Protein AF-0000000071189426 (afdb_homodimer)

Structure (mmCIF, N/CA/C/O backbone):
data_AF-0000000071189426-model_v1
#
loop_
_entity.id
_entity.type
_entity.pdbx_description
1 polymer 'Uncharacterized protein'
#
loop_
_atom_site.group_PDB
_atom_site.id
_atom_site.type_symbol
_atom_site.label_atom_id
_atom_site.label_alt_id
_atom_site.label_comp_id
_atom_site.label_asym_id
_atom_site.label_entity_id
_atom_site.label_seq_id
_atom_site.pdbx_PDB_ins_code
_atom_site.Cartn_x
_atom_site.Cartn_y
_atom_site.Cartn_z
_atom_site.occupancy
_atom_site.B_iso_or_equiv
_atom_site.auth_seq_id
_atom_site.auth_comp_id
_atom_site.auth_asym_id
_atom_site.auth_atom_id
_atom_site.pdbx_PDB_model_num
ATOM 1 N N . MET A 1 1 ? -2.223 1.879 -9.078 1 73.69 1 MET A N 1
ATOM 2 C CA . MET A 1 1 ? -2.738 0.636 -8.516 1 73.69 1 MET A CA 1
ATOM 3 C C . MET A 1 1 ? -4.266 0.635 -8.508 1 73.69 1 MET A C 1
ATOM 5 O O . MET A 1 1 ? -4.887 1.655 -8.211 1 73.69 1 MET A O 1
ATOM 9 N N . ASN A 1 2 ? -4.922 -0.515 -9.016 1 75.62 2 ASN A N 1
ATOM 10 C CA . ASN A 1 2 ? -6.375 -0.603 -9.117 1 75.62 2 ASN A CA 1
ATOM 11 C C . ASN A 1 2 ? -6.941 -1.647 -8.164 1 75.62 2 ASN A C 1
ATOM 13 O O . ASN A 1 2 ? -7.172 -2.795 -8.555 1 75.62 2 ASN A O 1
ATOM 17 N N . LEU A 1 3 ? -7.227 -1.264 -6.922 1 81.94 3 LEU A N 1
ATOM 18 C CA . LEU A 1 3 ? -7.832 -2.102 -5.895 1 81.94 3 LEU A CA 1
ATOM 19 C C . LEU A 1 3 ? -8.961 -1.359 -5.184 1 81.94 3 LEU A C 1
ATOM 21 O O . LEU A 1 3 ? -8.781 -0.86 -4.07 1 81.94 3 LEU A O 1
ATOM 25 N N . PRO A 1 4 ? -10.109 -1.356 -5.754 1 79.19 4 PRO A N 1
ATOM 26 C CA . PRO A 1 4 ? -11.203 -0.517 -5.273 1 79.19 4 PRO A CA 1
ATOM 27 C C . PRO A 1 4 ? -11.734 -0.962 -3.912 1 79.19 4 PRO A C 1
ATOM 29 O O . PRO A 1 4 ? -12.414 -0.193 -3.229 1 79.19 4 PRO A O 1
ATOM 32 N N . SER A 1 5 ? -11.461 -2.139 -3.523 1 84.75 5 SER A N 1
ATOM 33 C CA . SER A 1 5 ? -12 -2.627 -2.258 1 84.75 5 SER A CA 1
ATOM 34 C C . SER A 1 5 ? -10.906 -2.715 -1.193 1 84.75 5 SER A C 1
ATOM 36 O O . SER A 1 5 ? -11.062 -3.428 -0.199 1 84.75 5 SER A O 1
ATOM 38 N N . LEU A 1 6 ? -9.906 -2.029 -1.459 1 90.25 6 LEU A N 1
ATOM 39 C CA . LEU A 1 6 ? -8.781 -2.055 -0.529 1 90.25 6 LEU A CA 1
ATOM 40 C C . LEU A 1 6 ? -9.188 -1.484 0.826 1 90.25 6 LEU A C 1
ATOM 42 O O . LEU A 1 6 ? -9.844 -0.442 0.896 1 90.25 6 LEU A O 1
ATOM 46 N N . LYS A 1 7 ? -8.812 -2.164 1.907 1 93.81 7 LYS A N 1
ATOM 47 C CA . LYS A 1 7 ? -9.195 -1.72 3.246 1 93.81 7 LYS A CA 1
ATOM 48 C C . LYS A 1 7 ? -7.977 -1.23 4.027 1 93.81 7 LYS A C 1
ATOM 50 O O . LYS A 1 7 ? -8.078 -0.29 4.816 1 93.81 7 LYS A O 1
ATOM 55 N N . VAL A 1 8 ? -6.91 -1.912 3.836 1 95.81 8 VAL A N 1
ATOM 56 C CA . VAL A 1 8 ? -5.688 -1.576 4.555 1 95.81 8 VAL A CA 1
ATOM 57 C C . VAL A 1 8 ? -4.574 -1.24 3.562 1 95.81 8 VAL A C 1
ATOM 59 O O . VAL A 1 8 ? -4.344 -1.986 2.607 1 95.81 8 VAL A O 1
ATOM 62 N N . LEU A 1 9 ? -3.945 -0.11 3.799 1 94.62 9 LEU A N 1
ATOM 63 C CA . LEU A 1 9 ? -2.834 0.322 2.957 1 94.62 9 LEU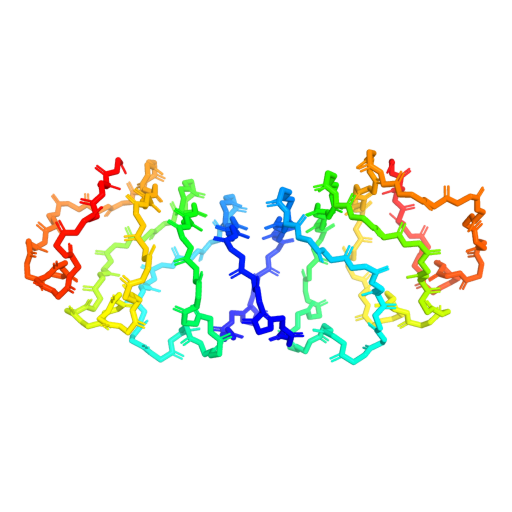 A CA 1
ATOM 64 C C . LEU A 1 9 ? -1.648 0.764 3.809 1 94.62 9 LEU A C 1
ATOM 66 O O . LEU A 1 9 ? -1.797 1.601 4.703 1 94.62 9 LEU A O 1
ATOM 70 N N . ARG A 1 10 ? -0.545 0.173 3.516 1 96.19 10 ARG A N 1
ATOM 71 C CA . ARG A 1 10 ? 0.656 0.576 4.238 1 96.19 10 ARG A CA 1
ATOM 72 C C . ARG A 1 10 ? 1.744 1.041 3.277 1 96.19 10 ARG A C 1
ATOM 74 O O . ARG A 1 10 ? 2.062 0.348 2.309 1 96.19 10 ARG A O 1
ATOM 81 N N . LEU A 1 11 ? 2.193 2.135 3.512 1 95.06 11 LEU A N 1
ATOM 82 C CA . LEU A 1 11 ? 3.215 2.785 2.699 1 95.06 11 LEU A CA 1
ATOM 83 C C . LEU A 1 11 ? 4.426 3.164 3.549 1 95.06 11 LEU A C 1
ATOM 85 O O . LEU A 1 11 ? 5.164 4.09 3.205 1 95.06 11 LEU A O 1
ATOM 89 N N . ASN A 1 12 ? 4.539 2.422 4.594 1 94.25 12 ASN A N 1
ATOM 90 C CA . ASN A 1 12 ? 5.629 2.742 5.504 1 94.25 12 ASN A CA 1
ATOM 91 C C . ASN A 1 12 ? 6.988 2.408 4.895 1 94.25 12 ASN A C 1
ATOM 93 O O . ASN A 1 12 ? 7.074 1.605 3.965 1 94.25 12 ASN A O 1
ATOM 97 N N . ARG A 1 13 ? 8.078 3.066 5.441 1 93.38 13 ARG A N 1
ATOM 98 C CA . ARG A 1 13 ? 9.461 2.865 5.008 1 93.38 13 ARG A CA 1
ATOM 99 C C . ARG A 1 13 ? 9.656 3.328 3.568 1 93.38 13 ARG A C 1
ATOM 101 O O . ARG A 1 13 ? 10.234 2.609 2.756 1 93.38 13 ARG A O 1
ATOM 108 N N . ASN A 1 14 ? 9.086 4.379 3.229 1 95.5 14 ASN A N 1
ATOM 109 C CA . ASN A 1 14 ? 9.289 5.078 1.964 1 95.5 14 ASN A CA 1
ATOM 110 C C . ASN A 1 14 ? 9.875 6.469 2.182 1 95.5 14 ASN A C 1
ATOM 112 O O . ASN A 1 14 ? 10.352 6.781 3.273 1 95.5 14 ASN A O 1
ATOM 116 N N . TYR A 1 15 ? 10.008 7.297 1.119 1 93.12 15 TYR A N 1
ATOM 117 C CA . TYR A 1 15 ? 10.586 8.633 1.204 1 93.12 15 TYR A CA 1
ATOM 118 C C . TYR A 1 15 ? 9.562 9.695 0.809 1 93.12 15 TYR A C 1
ATOM 120 O O . TYR A 1 15 ? 9.859 10.586 0.011 1 93.12 15 TYR A O 1
ATOM 128 N N . ILE A 1 16 ? 8.375 9.547 1.398 1 93.38 16 ILE A N 1
ATOM 129 C CA . ILE A 1 16 ? 7.312 10.5 1.111 1 93.38 16 ILE A CA 1
ATOM 130 C C . ILE A 1 16 ? 7.551 11.789 1.897 1 93.38 16 ILE A C 1
ATOM 132 O O . ILE A 1 16 ? 7.797 11.75 3.105 1 93.38 16 ILE A O 1
ATOM 136 N N . LYS A 1 17 ? 7.473 12.883 1.273 1 93 17 LYS A N 1
ATOM 137 C CA . LYS A 1 17 ? 7.805 14.141 1.928 1 93 17 LYS A CA 1
ATOM 138 C C . LYS A 1 17 ? 6.551 14.984 2.17 1 93 17 LYS A C 1
ATOM 140 O O . LYS A 1 17 ? 6.508 15.789 3.104 1 93 17 LYS A O 1
ATOM 145 N N . LYS A 1 18 ? 5.574 14.789 1.27 1 91.25 18 LYS A N 1
ATOM 146 C CA . LYS A 1 18 ? 4.348 15.578 1.388 1 91.25 18 LYS A CA 1
ATOM 147 C C . LYS A 1 18 ? 3.121 14.727 1.064 1 91.25 18 LYS A C 1
ATOM 149 O O . LYS A 1 18 ? 3.18 13.844 0.208 1 91.25 18 LYS A O 1
ATOM 154 N N . LEU A 1 19 ? 2.08 15.008 1.83 1 91.06 19 LEU A N 1
ATOM 155 C CA . LEU A 1 19 ? 0.796 14.398 1.515 1 91.06 19 LEU A CA 1
ATOM 1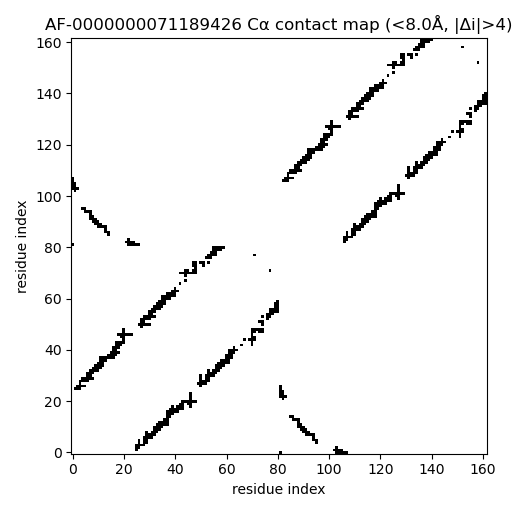56 C C . LEU A 1 19 ? -0.13 15.391 0.827 1 91.06 19 LEU A C 1
ATOM 158 O O . LEU A 1 19 ? -0.636 16.312 1.465 1 91.06 19 LEU A O 1
ATOM 162 N N . GLU A 1 20 ? -0.275 15.047 -0.428 1 88.75 20 GLU A N 1
ATOM 163 C CA . GLU A 1 20 ? -1.151 15.906 -1.219 1 88.75 20 GLU A CA 1
ATOM 164 C C . GLU A 1 20 ? -2.566 15.336 -1.29 1 88.75 20 GLU A C 1
ATOM 166 O O . GLU A 1 20 ? -2.775 14.148 -1.027 1 88.75 20 GLU A O 1
ATOM 171 N N . GLU A 1 21 ? -3.525 16.203 -1.646 1 83.5 21 GLU A N 1
ATOM 172 C CA . GLU A 1 21 ? -4.926 15.797 -1.716 1 83.5 21 GLU A CA 1
ATOM 173 C C . GLU A 1 21 ? -5.164 14.828 -2.873 1 83.5 21 GLU A C 1
ATOM 175 O O . GLU A 1 21 ? -6.051 13.977 -2.805 1 83.5 21 GLU A O 1
ATOM 180 N N . ASP A 1 22 ? -4.438 14.922 -3.879 1 81 22 ASP A N 1
ATOM 181 C CA . ASP A 1 22 ? -4.691 14.156 -5.094 1 81 22 ASP A CA 1
ATOM 182 C C . ASP A 1 22 ? -3.855 12.875 -5.121 1 81 22 ASP A C 1
ATOM 184 O O . ASP A 1 22 ? -3.883 12.133 -6.102 1 81 22 ASP A O 1
ATOM 188 N N . MET A 1 23 ? -3.279 12.641 -4.023 1 80.75 23 MET A N 1
ATOM 189 C CA . MET A 1 23 ? -2.404 11.477 -3.982 1 80.75 23 MET A CA 1
ATOM 190 C C . MET A 1 23 ? -3.215 10.195 -3.838 1 80.75 23 MET A C 1
ATOM 192 O O . MET A 1 23 ? -2.795 9.133 -4.301 1 80.75 23 MET A O 1
ATOM 196 N N . TRP A 1 24 ? -4.355 10.289 -3.209 1 80.81 24 TRP A N 1
ATOM 197 C CA . TRP A 1 24 ? -5.18 9.125 -2.91 1 80.81 24 TRP A CA 1
ATOM 198 C C . TRP A 1 24 ? -6.246 8.922 -3.982 1 80.81 24 TRP A C 1
ATOM 200 O O . TRP A 1 24 ? -7.336 9.492 -3.898 1 80.81 24 TRP A O 1
ATOM 210 N N . VAL A 1 25 ? -5.891 8.367 -5.027 1 74.62 25 VAL A N 1
ATOM 211 C CA . VAL A 1 25 ? -6.871 8.141 -6.09 1 74.62 25 VAL A CA 1
ATOM 212 C C . VAL A 1 25 ? -7.461 6.738 -5.965 1 74.62 25 VAL A C 1
ATOM 214 O O . VAL A 1 25 ? -6.727 5.77 -5.758 1 74.62 25 VAL A O 1
ATOM 217 N N . ASP A 1 26 ? -8.805 6.633 -5.977 1 74.25 26 ASP A N 1
ATOM 218 C CA . ASP A 1 26 ? -9.539 5.371 -6.031 1 74.25 26 ASP A CA 1
ATOM 219 C C . ASP A 1 26 ? -9.305 4.551 -4.766 1 74.25 26 ASP A C 1
ATOM 221 O O . ASP A 1 26 ? -9.219 3.322 -4.824 1 74.25 26 ASP A O 1
ATOM 225 N N . THR A 1 27 ? -9.133 5.121 -3.646 1 78.88 27 THR A N 1
ATOM 226 C CA . THR A 1 27 ? -8.906 4.43 -2.381 1 78.88 27 THR A CA 1
ATOM 227 C C . THR A 1 27 ? -9.906 4.898 -1.325 1 78.88 27 THR A C 1
ATOM 229 O O . THR A 1 27 ? -9.547 5.074 -0.159 1 78.88 27 THR A O 1
ATOM 232 N N . ARG A 1 28 ? -11.156 5.039 -1.679 1 78.38 28 ARG A N 1
ATOM 233 C CA . ARG A 1 28 ? -12.164 5.656 -0.818 1 78.38 28 ARG A CA 1
ATOM 234 C C . ARG A 1 28 ? -12.625 4.684 0.263 1 78.38 28 ARG A C 1
ATOM 236 O O . ARG A 1 28 ? -13.25 5.094 1.247 1 78.38 28 ARG A O 1
ATOM 243 N N . HIS A 1 29 ? -12.289 3.426 0.15 1 87.44 29 HIS A N 1
ATOM 244 C CA . HIS A 1 29 ? -12.812 2.445 1.092 1 87.44 29 HIS A CA 1
ATOM 245 C C . HIS A 1 29 ? -11.773 2.074 2.143 1 87.44 29 HIS A C 1
ATOM 247 O O . HIS A 1 29 ? -11.984 1.15 2.932 1 87.44 29 HIS A O 1
ATOM 253 N N . LEU A 1 30 ? -10.75 2.787 2.201 1 91.06 30 LEU A N 1
ATOM 254 C CA . LEU A 1 30 ? -9.68 2.475 3.137 1 91.06 30 LEU A CA 1
ATOM 255 C C . LEU A 1 30 ? -10.133 2.67 4.578 1 91.06 30 LEU A C 1
ATOM 257 O O . LEU A 1 30 ? -10.828 3.645 4.887 1 91.06 30 LEU A O 1
ATOM 261 N N . GLN A 1 31 ? -9.773 1.754 5.332 1 93.31 31 GLN A N 1
ATOM 262 C CA . GLN A 1 31 ? -10.094 1.827 6.754 1 93.31 31 GLN A CA 1
ATOM 263 C C . GLN A 1 31 ? -8.852 2.129 7.586 1 93.31 31 GLN A C 1
ATOM 265 O O . GLN A 1 31 ? -8.945 2.707 8.672 1 93.31 31 GLN A O 1
ATOM 270 N N . SER A 1 32 ? -7.75 1.717 7.051 1 95.19 32 SER A N 1
ATOM 271 C CA . SER A 1 32 ? -6.488 1.928 7.75 1 95.19 32 SER A CA 1
ATOM 272 C C . SER A 1 32 ? -5.375 2.32 6.785 1 95.19 32 SER A C 1
ATOM 274 O O . SER A 1 32 ? -5.266 1.754 5.695 1 95.19 32 SER A O 1
ATOM 276 N N . ILE A 1 33 ? -4.594 3.307 7.188 1 94.31 33 ILE A N 1
ATOM 277 C CA . ILE A 1 33 ? -3.443 3.75 6.41 1 94.31 33 ILE A CA 1
ATOM 278 C C . ILE A 1 33 ? -2.221 3.865 7.316 1 94.31 33 ILE A C 1
ATOM 280 O O . ILE A 1 33 ? -2.301 4.438 8.406 1 94.31 33 ILE A O 1
ATOM 284 N N . ASP A 1 34 ? -1.19 3.205 6.875 1 96.44 34 ASP A N 1
ATOM 285 C CA . ASP A 1 34 ? 0.078 3.371 7.574 1 96.44 34 ASP A CA 1
ATOM 286 C C . ASP A 1 34 ? 1.107 4.07 6.691 1 96.44 34 ASP A C 1
ATOM 288 O O . ASP A 1 34 ? 1.583 3.498 5.711 1 96.44 34 ASP A O 1
ATOM 292 N N . ILE A 1 35 ? 1.437 5.281 7.027 1 95 35 ILE A N 1
ATOM 293 C CA . ILE A 1 35 ? 2.449 6.051 6.309 1 95 35 ILE A CA 1
ATOM 294 C C . ILE A 1 35 ? 3.559 6.469 7.273 1 95 35 ILE A C 1
ATOM 296 O O . ILE A 1 35 ? 4.141 7.547 7.129 1 95 35 ILE A O 1
ATOM 300 N N . GLY A 1 36 ? 3.729 5.605 8.234 1 95.25 36 GLY A N 1
ATOM 301 C CA . GLY A 1 36 ? 4.82 5.84 9.156 1 95.25 36 GLY A CA 1
ATOM 302 C C . GLY A 1 36 ? 6.188 5.633 8.539 1 95.25 36 GLY A C 1
ATOM 303 O O . GLY A 1 36 ? 6.301 5.086 7.438 1 95.25 36 GLY A O 1
ATOM 304 N N . GLU A 1 37 ? 7.27 6.109 9.234 1 96.38 37 GLU A N 1
ATOM 305 C CA . GLU A 1 37 ? 8.656 5.914 8.82 1 96.38 37 GLU A CA 1
ATOM 306 C C . GLU A 1 37 ? 8.906 6.516 7.441 1 96.38 37 GLU A C 1
ATOM 308 O O . GLU A 1 37 ? 9.469 5.852 6.562 1 96.38 37 GLU A O 1
ATOM 313 N N . ASN A 1 38 ? 8.445 7.695 7.254 1 96.44 38 ASN A N 1
ATOM 314 C CA . ASN A 1 38 ? 8.711 8.508 6.07 1 96.44 38 ASN A CA 1
ATOM 315 C C . ASN A 1 38 ? 9.336 9.852 6.445 1 96.44 38 ASN A C 1
ATOM 317 O O . ASN A 1 38 ? 9.93 9.984 7.516 1 96.44 38 ASN A O 1
ATOM 321 N N . LEU A 1 39 ? 9.367 10.805 5.527 1 95.38 39 LEU A N 1
ATOM 322 C CA . LEU A 1 39 ? 9.938 12.125 5.762 1 95.38 39 LEU A CA 1
ATOM 323 C C . LEU A 1 39 ? 8.875 13.211 5.598 1 95.38 39 LEU A C 1
ATOM 325 O O . LEU A 1 39 ? 9.156 14.273 5.035 1 95.38 39 LEU A O 1
ATOM 329 N N . ILE A 1 40 ? 7.652 12.945 6.004 1 93.81 40 ILE A N 1
ATOM 330 C CA . ILE A 1 40 ? 6.527 13.844 5.777 1 93.81 40 ILE A CA 1
ATOM 331 C C . ILE A 1 40 ? 6.695 15.102 6.629 1 93.81 40 ILE A C 1
ATOM 333 O O . ILE A 1 40 ? 6.871 15.016 7.844 1 93.81 40 ILE A O 1
ATOM 337 N N . SER A 1 41 ? 6.68 16.172 5.973 1 93.06 41 SER A N 1
ATOM 338 C CA . SER A 1 41 ? 6.809 17.438 6.672 1 93.06 41 SER A CA 1
ATOM 339 C C . SER A 1 41 ? 5.574 18.312 6.48 1 93.06 41 SER A C 1
ATOM 341 O O . SER A 1 41 ? 5.383 19.297 7.191 1 93.06 41 SER A O 1
ATOM 343 N N . SER A 1 42 ? 4.754 17.922 5.543 1 90.38 42 SER A N 1
ATOM 344 C CA . SER A 1 42 ? 3.549 18.703 5.27 1 90.38 42 SER A CA 1
ATOM 345 C C . SER A 1 42 ? 2.396 17.797 4.832 1 90.38 42 SER A C 1
ATOM 347 O O . SER A 1 42 ? 2.592 16.875 4.043 1 90.38 42 SER A O 1
ATOM 349 N N . ILE A 1 43 ? 1.23 18.141 5.363 1 90.69 43 ILE A N 1
ATOM 350 C CA . ILE A 1 43 ? 0.003 17.438 5.016 1 90.69 43 ILE A CA 1
ATOM 351 C C . ILE A 1 43 ? -1.053 18.438 4.551 1 90.69 43 ILE A C 1
ATOM 353 O O . ILE A 1 43 ? -1.403 19.359 5.285 1 90.69 43 ILE A O 1
ATOM 357 N N . ALA A 1 44 ? -1.486 18.234 3.367 1 89.06 44 ALA A N 1
ATOM 358 C CA . ALA A 1 44 ? -2.539 19.094 2.848 1 89.06 44 ALA A CA 1
ATOM 359 C C . ALA A 1 44 ? -3.795 19.016 3.711 1 89.06 44 ALA A C 1
ATOM 361 O O . ALA A 1 44 ? -4.121 17.953 4.242 1 89.06 44 ALA A O 1
ATOM 362 N N . ARG A 1 45 ? -4.57 20.047 3.801 1 85.25 45 ARG A N 1
ATOM 363 C CA . ARG A 1 45 ? -5.77 20.141 4.625 1 85.25 45 ARG A CA 1
ATOM 364 C C . ARG A 1 45 ? -6.805 19.094 4.215 1 85.25 45 ARG A C 1
ATOM 366 O O . ARG A 1 45 ? -7.5 18.547 5.066 1 85.25 45 ARG A O 1
ATOM 373 N N . ASN A 1 46 ? -6.773 18.734 2.924 1 86.75 46 ASN A N 1
ATOM 374 C CA . ASN A 1 46 ? -7.789 17.812 2.43 1 86.75 46 ASN A CA 1
ATOM 375 C C . ASN A 1 46 ? -7.172 16.484 2 1 86.75 46 ASN A C 1
ATOM 377 O O . ASN A 1 46 ? -7.77 15.742 1.215 1 86.75 46 ASN A O 1
ATOM 381 N N . ALA A 1 47 ? -6.055 16.188 2.6 1 86.81 47 ALA A N 1
ATOM 382 C CA . ALA A 1 47 ? -5.328 14.992 2.18 1 86.81 47 ALA A CA 1
ATOM 383 C C . ALA A 1 47 ? -6.125 13.727 2.49 1 86.81 47 ALA A C 1
ATOM 385 O O . ALA A 1 47 ? -6.008 12.719 1.787 1 86.81 47 ALA A O 1
ATOM 386 N N . PHE A 1 48 ? -6.984 13.82 3.551 1 87.94 48 PHE A N 1
ATOM 387 C CA . PHE A 1 48 ? -7.73 12.633 3.951 1 87.94 48 PHE A CA 1
ATOM 388 C C . PHE A 1 48 ? -9.234 12.898 3.896 1 87.94 48 PHE A C 1
ATOM 390 O O . PHE A 1 48 ? -10.016 12.172 4.512 1 87.94 48 PHE A O 1
ATOM 397 N N . SER A 1 49 ? -9.633 13.867 3.209 1 83.69 49 SER A N 1
ATOM 398 C CA . SER A 1 49 ? -11.016 14.328 3.225 1 83.69 49 SER A CA 1
ATOM 399 C C . SER A 1 49 ? -11.938 13.336 2.521 1 83.69 49 SER A C 1
ATOM 401 O O . SER A 1 49 ? -13.125 13.266 2.83 1 83.69 49 SER A O 1
ATOM 403 N N . ASN A 1 50 ? -11.406 12.523 1.677 1 80.81 50 ASN A N 1
ATOM 404 C CA . ASN A 1 50 ? -12.258 11.641 0.889 1 80.81 50 ASN A CA 1
ATOM 405 C C . ASN A 1 50 ? -12.312 10.234 1.484 1 80.81 50 ASN A C 1
ATOM 407 O O . ASN A 1 50 ? -12.875 9.32 0.879 1 80.81 50 ASN A O 1
ATOM 411 N N . PHE A 1 51 ? -11.773 10.109 2.654 1 84.94 51 PHE A N 1
ATOM 412 C CA . PHE A 1 51 ? -11.773 8.797 3.293 1 84.94 51 PHE A CA 1
ATOM 413 C C . PHE A 1 51 ? -12.852 8.719 4.367 1 84.94 51 PHE A C 1
ATOM 415 O O . PHE A 1 51 ? -12.586 9.008 5.539 1 84.94 51 PHE A O 1
ATOM 422 N N . ASN A 1 52 ? -13.961 8.273 3.932 1 83.12 52 ASN A N 1
ATOM 423 C CA . ASN A 1 52 ? -15.109 8.242 4.832 1 83.12 52 ASN A CA 1
ATOM 424 C C . ASN A 1 52 ? -15.031 7.062 5.797 1 83.12 52 ASN A C 1
ATOM 426 O O . ASN A 1 52 ? -15.633 7.094 6.875 1 83.12 52 ASN A O 1
ATOM 430 N N . ASN A 1 53 ? -14.273 6.066 5.43 1 88.19 53 ASN A N 1
ATOM 431 C CA . ASN A 1 53 ? -14.234 4.855 6.242 1 88.19 53 ASN A CA 1
ATOM 432 C C . ASN A 1 53 ? -12.914 4.73 7.004 1 88.19 53 ASN A C 1
ATOM 434 O O . ASN A 1 53 ? -12.68 3.736 7.688 1 88.19 53 ASN A O 1
ATOM 438 N N . LEU A 1 54 ? -12.086 5.715 6.879 1 90.06 54 LEU A N 1
ATOM 439 C CA . LEU A 1 54 ? -10.773 5.645 7.512 1 90.06 54 LEU A CA 1
ATOM 440 C C . LEU A 1 54 ? -10.898 5.719 9.031 1 90.06 54 LEU A C 1
ATOM 442 O O . LEU A 1 54 ? -11.461 6.676 9.562 1 90.06 54 LEU A O 1
ATOM 446 N N . SER A 1 55 ? -10.336 4.742 9.672 1 92.94 55 SER A N 1
ATOM 447 C CA . SER A 1 55 ? -10.461 4.688 11.117 1 92.94 55 SER A CA 1
ATOM 448 C C . SER A 1 55 ? -9.094 4.75 11.797 1 92.94 55 SER A C 1
ATOM 450 O O . SER A 1 55 ? -8.992 5.16 12.953 1 92.94 55 SER A O 1
ATOM 452 N N . LEU A 1 56 ? -8.109 4.34 11.109 1 94.69 56 LEU A N 1
ATOM 453 C CA . LEU A 1 56 ? -6.77 4.316 11.688 1 94.69 56 LEU A CA 1
ATOM 454 C C . LEU A 1 56 ? -5.75 4.898 10.719 1 94.69 56 LEU A C 1
ATOM 456 O O . LEU A 1 56 ? -5.723 4.527 9.539 1 94.69 56 LEU A O 1
ATOM 460 N N . LEU A 1 57 ? -4.992 5.895 11.234 1 93.31 57 LEU A N 1
ATOM 461 C CA . LEU A 1 57 ? -3.924 6.508 10.453 1 93.31 57 LEU A CA 1
ATOM 462 C C . LEU A 1 57 ? -2.627 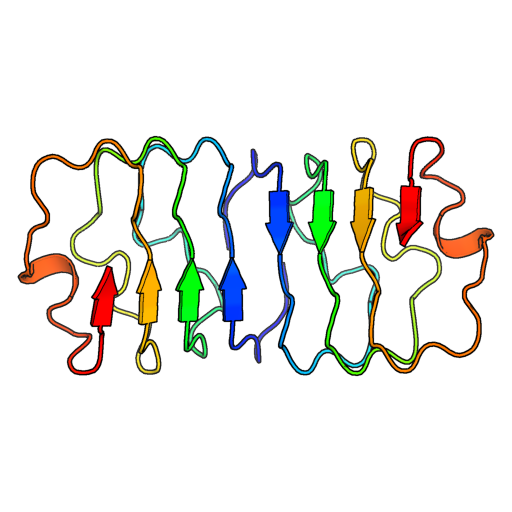6.559 11.258 1 93.31 57 LEU A C 1
ATOM 464 O O . LEU A 1 57 ? -2.594 7.121 12.359 1 93.31 57 LEU A O 1
ATOM 468 N N . SER A 1 58 ? -1.652 5.91 10.742 1 95.06 58 SER A N 1
ATOM 469 C CA . SER A 1 58 ? -0.354 5.949 11.406 1 95.06 58 SER A CA 1
ATOM 470 C C . SER A 1 58 ? 0.592 6.926 10.711 1 95.06 58 SER A C 1
ATOM 472 O O . SER A 1 58 ? 0.833 6.816 9.508 1 95.06 58 SER A O 1
ATOM 474 N N . LEU A 1 59 ? 1.143 7.879 11.438 1 93.19 59 LEU A N 1
ATOM 475 C CA . LEU A 1 59 ? 2.088 8.883 10.961 1 93.19 59 LEU A CA 1
ATOM 476 C C . LEU A 1 59 ? 3.363 8.875 11.797 1 93.19 59 LEU A C 1
ATOM 478 O O . LEU A 1 59 ? 4.129 9.836 11.781 1 93.19 59 LEU A O 1
ATOM 482 N N . ARG A 1 60 ? 3.586 7.824 12.367 1 92.5 60 ARG A N 1
ATOM 483 C CA . ARG A 1 60 ? 4.703 7.746 13.305 1 92.5 60 ARG A CA 1
ATOM 484 C C . ARG A 1 60 ? 6.039 7.855 12.57 1 92.5 60 ARG A C 1
ATOM 486 O O . ARG A 1 60 ? 6.164 7.414 11.43 1 92.5 60 ARG A O 1
ATOM 493 N N . SER A 1 61 ? 7.062 8.477 13.242 1 94.69 61 SER A N 1
ATOM 494 C CA . SER A 1 61 ? 8.43 8.547 12.734 1 94.69 61 SER A CA 1
ATOM 495 C C . SER A 1 61 ? 8.492 9.352 11.438 1 94.69 61 SER A C 1
ATOM 497 O O . SER A 1 61 ? 9.055 8.898 10.445 1 94.69 61 SER A O 1
ATOM 499 N N . ASN A 1 62 ? 7.863 10.492 11.445 1 94.94 62 ASN A N 1
ATOM 500 C CA . ASN A 1 62 ? 7.949 11.477 10.367 1 94.94 62 ASN A CA 1
ATOM 501 C C . ASN A 1 62 ? 8.5 12.805 10.875 1 94.94 62 ASN A C 1
ATOM 503 O O . ASN A 1 62 ? 8.938 12.906 12.023 1 94.94 62 ASN A O 1
ATOM 507 N N . SER A 1 63 ? 8.633 13.703 9.938 1 92.5 63 SER A N 1
ATOM 508 C CA . SER A 1 63 ? 9.18 15.016 10.273 1 92.5 63 SER A CA 1
ATOM 509 C C . SER A 1 63 ? 8.07 16.047 10.445 1 92.5 63 SER A C 1
ATOM 511 O O . SER A 1 63 ? 8.203 17.188 10 1 92.5 63 SER A O 1
ATOM 513 N N . ILE A 1 64 ? 6.93 15.672 10.984 1 85.88 64 ILE A N 1
ATOM 514 C CA . ILE A 1 64 ? 5.785 16.562 11.133 1 85.88 64 ILE A CA 1
ATOM 515 C C . ILE A 1 64 ? 5.91 17.344 12.445 1 85.88 64 ILE A C 1
ATOM 517 O O . ILE A 1 64 ? 6.047 16.75 13.516 1 85.88 64 ILE A O 1
ATOM 521 N N . GLU A 1 65 ? 6.039 18.609 12.359 1 79.38 65 GLU A N 1
ATOM 522 C CA . GLU A 1 65 ? 6.137 19.453 13.555 1 79.38 65 GLU A CA 1
ATOM 523 C C . GLU A 1 65 ? 4.758 19.734 14.141 1 79.38 65 GLU A C 1
ATOM 525 O O . GLU A 1 65 ? 4.586 19.75 15.359 1 79.38 65 GLU A O 1
ATOM 530 N N . GLU A 1 66 ? 3.799 20.094 13.32 1 76 66 GLU A N 1
ATOM 531 C CA . GLU A 1 66 ? 2.438 20.359 13.773 1 76 66 GLU A CA 1
ATOM 532 C C . GLU A 1 66 ? 1.407 19.781 12.82 1 76 66 GLU A C 1
ATOM 534 O O . GLU A 1 66 ? 1.575 19.844 11.594 1 76 66 GLU A O 1
ATOM 539 N N . LEU A 1 67 ? 0.559 19.047 13.453 1 74.94 67 LEU A N 1
ATOM 540 C CA . LEU A 1 67 ? -0.56 18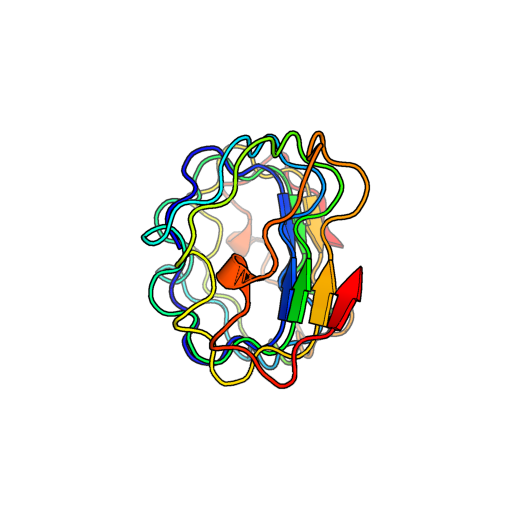.5 12.688 1 74.94 67 LEU A CA 1
ATOM 541 C C . LEU A 1 67 ? -1.823 19.328 12.922 1 74.94 67 LEU A C 1
ATOM 543 O O . LEU A 1 67 ? -2.27 19.469 14.062 1 74.94 67 LEU A O 1
ATOM 547 N N . ASP A 1 68 ? -2.158 20.047 11.875 1 75.56 68 ASP A N 1
ATOM 548 C CA . ASP A 1 68 ? -3.406 20.781 12 1 75.56 68 ASP A CA 1
AT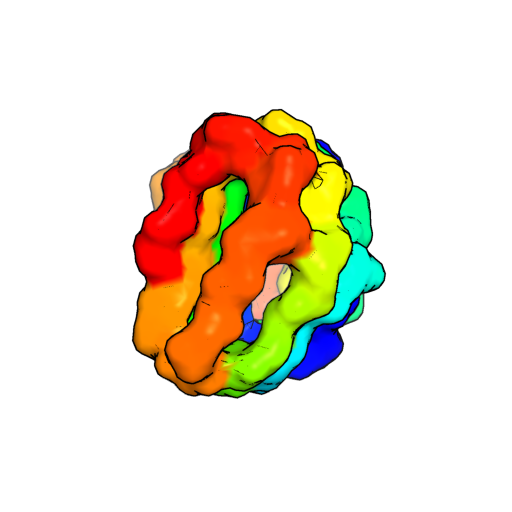OM 549 C C . ASP A 1 68 ? -4.602 19.844 12.102 1 75.56 68 ASP A C 1
ATOM 551 O O . ASP A 1 68 ? -4.773 18.953 11.266 1 75.56 68 ASP A O 1
ATOM 555 N N . VAL A 1 69 ? -5.355 19.969 13.086 1 70.56 69 VAL A N 1
ATOM 556 C CA . VAL A 1 69 ? -6.523 19.141 13.352 1 70.56 69 VAL A CA 1
ATOM 557 C C . VAL A 1 69 ? -7.508 19.25 12.188 1 70.56 69 VAL A C 1
ATOM 559 O O . VAL A 1 69 ? -8.273 18.312 11.93 1 70.56 69 VAL A O 1
ATOM 562 N N . ASP A 1 70 ? -7.312 20.344 11.398 1 77.94 70 ASP A N 1
ATOM 563 C CA . ASP A 1 70 ? -8.234 20.562 10.297 1 77.94 70 ASP A CA 1
ATOM 564 C C . ASP A 1 70 ? -8.023 19.547 9.18 1 77.94 70 ASP A C 1
ATOM 566 O O . ASP A 1 70 ? -8.891 19.359 8.328 1 77.94 70 ASP A O 1
ATOM 570 N N . VAL A 1 71 ? -6.895 18.891 9.281 1 79.75 71 VAL A N 1
ATOM 571 C CA . VAL A 1 71 ? -6.566 17.891 8.273 1 79.75 71 VAL A CA 1
ATOM 572 C C . VAL A 1 71 ? -7.523 16.703 8.391 1 79.75 71 VAL A C 1
ATOM 574 O O . VAL A 1 71 ? -7.797 16.016 7.402 1 79.75 71 VAL A O 1
ATOM 577 N N . PHE A 1 72 ? -8.164 16.547 9.586 1 80.12 72 PHE A N 1
ATOM 578 C CA . PHE A 1 72 ? -9.023 15.398 9.812 1 80.12 72 PHE A CA 1
ATOM 579 C C . PHE A 1 72 ? -10.461 15.836 10.055 1 80.12 72 PHE A C 1
ATOM 581 O O . PHE A 1 72 ? -11.258 15.094 10.633 1 80.12 72 PHE A O 1
ATOM 588 N N . GLN A 1 73 ? -10.75 16.984 9.688 1 76.75 73 GLN A N 1
ATOM 589 C CA . GLN A 1 73 ? -12.039 17.594 10.016 1 76.75 73 GLN A CA 1
ATOM 590 C C . GLN A 1 73 ? -13.195 16.734 9.484 1 76.75 73 GLN A C 1
ATOM 592 O O . GLN A 1 73 ? -14.242 16.641 10.125 1 76.75 73 GLN A O 1
ATOM 597 N N . ASN A 1 74 ? -12.992 16.062 8.398 1 75.88 74 ASN A N 1
ATOM 598 C CA . ASN A 1 74 ? -14.07 15.297 7.801 1 75.88 74 ASN A CA 1
ATOM 599 C C . ASN A 1 74 ? -13.992 13.82 8.195 1 75.88 74 ASN A C 1
ATOM 601 O O . ASN A 1 74 ? -14.797 13.008 7.742 1 75.88 74 ASN A O 1
ATOM 605 N N . ASN A 1 75 ? -13 13.578 8.938 1 76.69 75 ASN A N 1
ATOM 606 C CA . ASN A 1 75 ? -12.812 12.203 9.375 1 76.69 75 ASN A CA 1
ATOM 607 C C . ASN A 1 75 ? -13.062 12.055 10.875 1 76.69 75 ASN A C 1
ATOM 609 O O . ASN A 1 75 ? -12.125 12.039 11.672 1 76.69 75 ASN A O 1
ATOM 613 N N . THR A 1 76 ? -14.281 11.93 11.211 1 71.62 76 THR A N 1
ATOM 614 C CA . THR A 1 76 ? -14.711 11.984 12.609 1 71.62 76 THR A CA 1
ATOM 615 C C . THR A 1 76 ? -14.344 10.695 13.336 1 71.62 76 THR A C 1
ATOM 617 O O . THR A 1 76 ? -14.227 10.68 14.562 1 71.62 76 THR A O 1
ATOM 620 N N . ASN A 1 77 ? -14.125 9.633 12.719 1 79.25 77 ASN A N 1
ATOM 621 C CA . ASN A 1 77 ? -13.836 8.352 13.344 1 79.25 77 ASN A CA 1
ATOM 622 C C . ASN A 1 77 ? -12.352 7.996 13.234 1 79.25 77 ASN A C 1
ATOM 624 O O . ASN A 1 77 ? -11.961 6.859 13.508 1 79.25 77 ASN A O 1
ATOM 628 N N . LEU A 1 78 ? -11.648 8.969 13.016 1 82.69 78 LEU A N 1
ATOM 629 C CA . LEU A 1 78 ? -10.242 8.719 12.719 1 82.69 78 LEU A CA 1
ATOM 630 C C . LEU A 1 78 ? -9.406 8.766 13.992 1 82.69 78 LEU A C 1
ATOM 632 O O . LEU A 1 78 ? -9.578 9.664 14.82 1 82.69 78 LEU A O 1
ATOM 636 N N . THR A 1 79 ? -8.68 7.664 14.227 1 86.31 79 THR A N 1
ATOM 637 C CA . THR A 1 79 ? -7.602 7.641 15.211 1 86.31 79 THR A CA 1
ATOM 638 C C . THR A 1 79 ? -6.242 7.758 14.531 1 86.31 79 THR A C 1
ATOM 640 O O . THR A 1 79 ? -5.941 7.008 13.602 1 86.31 79 THR A O 1
ATOM 643 N N . TYR A 1 80 ? -5.59 8.836 14.898 1 82.06 80 TYR A N 1
ATOM 644 C CA . TYR A 1 80 ? -4.262 8.977 14.305 1 82.06 80 TYR A CA 1
ATOM 645 C C . TYR A 1 80 ? -3.174 8.82 15.359 1 82.06 80 TYR A C 1
ATOM 647 O O . TYR A 1 80 ? -3.35 9.242 16.516 1 82.06 80 TYR A O 1
ATOM 655 N N . LEU A 1 81 ? -2.064 8.086 14.938 1 76.75 81 LEU A N 1
ATOM 656 C CA . LEU A 1 81 ? -0.962 7.781 15.844 1 76.75 81 LEU A CA 1
ATOM 657 C C . LEU A 1 81 ? 0.347 8.359 15.32 1 76.75 81 LEU A C 1
ATOM 659 O O . LEU A 1 81 ? 0.518 8.531 14.109 1 76.75 81 LEU A O 1
ATOM 663 N N . MET B 1 1 ? -3.832 5.695 -6.562 1 74.12 1 MET B N 1
ATOM 664 C CA . MET B 1 1 ? -2.75 6.27 -5.77 1 74.12 1 MET B CA 1
ATOM 665 C C . MET B 1 1 ? -1.583 6.688 -6.66 1 74.12 1 MET B C 1
ATOM 667 O O . MET B 1 1 ? -1.229 5.973 -7.602 1 74.12 1 MET B O 1
ATOM 671 N N . ASN B 1 2 ? -1.047 7.988 -6.473 1 76.31 2 ASN B N 1
ATOM 672 C CA . ASN B 1 2 ? 0.024 8.523 -7.305 1 76.31 2 ASN B CA 1
ATOM 673 C C . ASN B 1 2 ? 1.311 8.719 -6.508 1 76.31 2 ASN B C 1
ATOM 675 O O . ASN B 1 2 ? 1.573 9.812 -6.004 1 76.31 2 ASN B O 1
ATOM 679 N N . LEU B 1 3 ? 2.16 7.684 -6.422 1 82.5 3 LEU B N 1
ATOM 680 C CA . LEU B 1 3 ? 3.459 7.703 -5.758 1 82.5 3 LEU B CA 1
ATOM 681 C C . LEU B 1 3 ? 4.523 7.047 -6.633 1 82.5 3 LEU B C 1
ATOM 683 O O . LEU B 1 3 ? 4.902 5.895 -6.395 1 82.5 3 LEU B O 1
ATOM 687 N N . PRO B 1 4 ? 5.051 7.77 -7.547 1 79.5 4 PRO B N 1
ATOM 688 C CA . PRO B 1 4 ? 5.93 7.199 -8.57 1 79.5 4 PRO B CA 1
ATOM 689 C C . PRO B 1 4 ? 7.258 6.707 -8 1 79.5 4 PRO B C 1
ATOM 691 O O . PRO B 1 4 ? 7.957 5.922 -8.641 1 79.5 4 PRO B O 1
ATOM 694 N N . SER B 1 5 ? 7.609 7.137 -6.855 1 85.06 5 SER B N 1
ATOM 695 C CA . SER B 1 5 ? 8.898 6.738 -6.301 1 85.06 5 SER B CA 1
ATOM 696 C C . SER B 1 5 ? 8.719 5.754 -5.148 1 85.06 5 SER B C 1
ATOM 698 O O . SER B 1 5 ? 9.625 5.586 -4.324 1 85.06 5 SER B O 1
ATOM 700 N N . LEU B 1 6 ? 7.609 5.191 -5.152 1 90.38 6 LEU B N 1
ATOM 701 C CA . LEU B 1 6 ? 7.309 4.246 -4.082 1 90.38 6 LEU B CA 1
ATOM 702 C C . LEU B 1 6 ? 8.242 3.043 -4.137 1 90.38 6 LEU B C 1
ATOM 704 O O . LEU B 1 6 ? 8.484 2.488 -5.211 1 90.38 6 LEU B O 1
ATOM 708 N N . LYS B 1 7 ? 8.797 2.643 -2.98 1 93.88 7 LYS B N 1
ATOM 709 C CA . LYS B 1 7 ? 9.742 1.529 -2.941 1 93.88 7 LYS B CA 1
ATOM 710 C C . LYS B 1 7 ? 9.133 0.317 -2.242 1 93.88 7 LYS B C 1
ATOM 712 O O . LYS B 1 7 ? 9.398 -0.825 -2.623 1 93.88 7 LYS B O 1
ATOM 717 N N . VAL B 1 8 ? 8.414 0.593 -1.231 1 95.88 8 VAL B N 1
ATOM 718 C CA . VAL B 1 8 ? 7.805 -0.478 -0.447 1 95.88 8 VAL B CA 1
ATOM 719 C C . VAL B 1 8 ? 6.285 -0.325 -0.452 1 95.88 8 VAL B C 1
ATOM 721 O O . VAL B 1 8 ? 5.766 0.764 -0.203 1 95.88 8 VAL B O 1
ATOM 724 N N . LEU B 1 9 ? 5.625 -1.419 -0.765 1 94.69 9 LEU B N 1
ATOM 725 C CA . LEU B 1 9 ? 4.164 -1.438 -0.77 1 94.69 9 LEU B CA 1
ATOM 726 C C . LEU B 1 9 ? 3.635 -2.658 -0.027 1 94.69 9 LEU B C 1
ATOM 728 O O . LEU B 1 9 ? 4.027 -3.789 -0.321 1 94.69 9 LEU B O 1
ATOM 732 N N . ARG B 1 10 ? 2.785 -2.375 0.907 1 96.12 10 ARG B N 1
ATOM 733 C CA . ARG B 1 10 ? 2.184 -3.488 1.635 1 96.12 10 ARG B CA 1
ATOM 734 C C . ARG B 1 10 ? 0.663 -3.443 1.545 1 96.12 10 ARG B C 1
ATOM 736 O O . ARG B 1 10 ? 0.051 -2.404 1.803 1 96.12 10 ARG B O 1
ATOM 743 N N . LEU B 1 11 ? 0.144 -4.461 1.15 1 95.06 11 LEU B N 1
ATOM 744 C CA . LEU B 1 11 ? -1.293 -4.617 0.954 1 95.06 11 LEU B CA 1
ATOM 745 C C . LEU B 1 11 ? -1.824 -5.801 1.754 1 95.06 11 LEU B C 1
ATOM 747 O O . LEU B 1 11 ? -2.85 -6.387 1.399 1 95.06 11 LEU B O 1
ATOM 751 N N . ASN B 1 12 ? -1.085 -6.066 2.775 1 94.25 12 ASN B N 1
ATOM 752 C CA . ASN B 1 12 ? -1.479 -7.223 3.576 1 94.25 12 ASN B CA 1
ATOM 753 C C . ASN B 1 12 ? -2.775 -6.957 4.34 1 94.25 12 ASN B C 1
ATOM 755 O O . ASN B 1 12 ? -3.145 -5.805 4.562 1 94.25 12 ASN B O 1
ATOM 759 N N . ARG B 1 13 ? -3.471 -8.094 4.746 1 93.38 13 ARG B N 1
ATOM 760 C CA . ARG B 1 13 ? -4.715 -8.047 5.508 1 93.38 13 ARG B CA 1
ATOM 761 C C . ARG B 1 13 ? -5.832 -7.41 4.695 1 93.38 13 ARG B C 1
ATOM 763 O O . ARG B 1 13 ? -6.547 -6.535 5.191 1 93.38 13 ARG B O 1
ATOM 770 N N . ASN B 1 14 ? -5.887 -7.703 3.488 1 95.38 14 ASN B N 1
ATOM 771 C CA . ASN B 1 14 ? -6.98 -7.352 2.592 1 95.38 14 ASN B CA 1
ATOM 772 C C . ASN B 1 14 ? -7.691 -8.594 2.057 1 95.38 14 ASN B C 1
ATOM 774 O O . ASN B 1 14 ? -7.484 -9.695 2.564 1 95.38 14 ASN B O 1
ATOM 778 N N . TYR B 1 15 ? -8.664 -8.445 1.121 1 93 15 TYR B N 1
ATOM 779 C CA . TYR B 1 15 ? -9.422 -9.555 0.565 1 93 15 TYR B CA 1
ATOM 780 C C . TYR B 1 15 ? -9.18 -9.695 -0.933 1 93 15 TYR B C 1
ATOM 782 O O . TYR B 1 15 ? -10.117 -9.82 -1.715 1 93 15 TYR B O 1
ATOM 790 N N . ILE B 1 16 ? -7.887 -9.68 -1.277 1 93.25 16 ILE B N 1
ATOM 791 C CA . ILE B 1 16 ? -7.516 -9.805 -2.682 1 93.25 16 ILE B CA 1
ATOM 792 C C . ILE B 1 16 ? -7.598 -11.273 -3.105 1 93.25 16 ILE B C 1
ATOM 794 O O . ILE B 1 16 ? -7.066 -12.148 -2.424 1 93.25 16 ILE B O 1
ATOM 798 N N . LYS B 1 17 ? -8.211 -11.539 -4.164 1 93 17 LYS B N 1
ATOM 799 C CA . LYS B 1 17 ? -8.438 -12.922 -4.57 1 93 17 LYS B CA 1
ATOM 800 C C . LYS B 1 17 ? -7.582 -13.289 -5.777 1 93 17 LYS B C 1
ATOM 802 O O . LYS B 1 17 ? -7.234 -14.461 -5.969 1 93 17 LYS B O 1
ATOM 807 N N . LYS B 1 18 ? -7.312 -12.258 -6.602 1 91.12 18 LYS B N 1
ATOM 808 C CA . LYS B 1 18 ? -6.531 -12.508 -7.809 1 91.12 18 LYS B CA 1
ATOM 809 C C . LYS B 1 18 ? -5.547 -11.375 -8.07 1 91.12 18 LYS B C 1
ATOM 811 O O . LYS B 1 18 ? -5.844 -10.211 -7.789 1 91.12 18 LYS B O 1
ATOM 816 N N . LEU B 1 19 ? -4.387 -11.797 -8.539 1 91 19 LEU B N 1
ATOM 817 C CA . LEU B 1 19 ? -3.416 -10.805 -8.992 1 91 19 LEU B CA 1
ATOM 818 C C . LEU B 1 19 ? -3.396 -10.727 -10.516 1 91 19 LEU B C 1
ATOM 820 O O . LEU B 1 19 ? -2.896 -11.633 -11.188 1 91 19 LEU B O 1
ATOM 824 N N . GLU B 1 20 ? -3.928 -9.578 -10.891 1 88.56 20 GLU B N 1
ATOM 825 C CA . GLU B 1 20 ? -3.967 -9.352 -12.336 1 88.56 20 GLU B CA 1
ATOM 826 C C . GLU B 1 20 ? -2.775 -8.516 -12.797 1 88.56 20 GLU B C 1
ATOM 828 O O . GLU B 1 20 ? -2.129 -7.852 -11.984 1 88.56 20 GLU B O 1
ATOM 833 N N . GLU B 1 21 ? -2.494 -8.57 -14.109 1 83.25 21 GLU B N 1
ATOM 834 C CA . GLU B 1 21 ? -1.357 -7.852 -14.672 1 83.25 21 GLU B CA 1
ATOM 835 C C . GLU B 1 21 ? -1.587 -6.344 -14.633 1 83.25 21 GLU B C 1
ATOM 837 O O . GLU B 1 21 ? -0.634 -5.57 -14.523 1 83.25 21 GLU B O 1
ATOM 842 N N . ASP B 1 22 ? -2.76 -5.93 -14.695 1 80.69 22 ASP B N 1
ATOM 843 C CA . ASP B 1 22 ? -3.068 -4.508 -14.828 1 80.69 22 ASP B CA 1
ATOM 844 C C . ASP B 1 22 ? -3.355 -3.883 -13.461 1 80.69 22 ASP B C 1
ATOM 846 O O . ASP B 1 22 ? -3.699 -2.703 -13.375 1 80.69 22 ASP B O 1
ATOM 850 N N . MET B 1 23 ? -3.074 -4.652 -12.5 1 80.5 23 MET B N 1
ATOM 851 C CA . MET B 1 23 ? -3.389 -4.156 -11.164 1 80.5 23 MET B CA 1
ATOM 852 C C . MET B 1 23 ? -2.328 -3.174 -10.68 1 80.5 23 MET B C 1
ATOM 854 O O . MET B 1 23 ? -2.621 -2.271 -9.891 1 80.5 23 MET B O 1
ATOM 858 N N . TRP B 1 24 ? -1.122 -3.334 -11.141 1 80.38 24 TRP B N 1
ATOM 859 C CA . TRP B 1 24 ? 0.007 -2.527 -10.688 1 80.38 24 TRP B CA 1
ATOM 860 C C . TRP B 1 24 ? 0.248 -1.352 -11.633 1 80.38 24 TRP B C 1
ATOM 862 O O . TRP B 1 24 ? 0.921 -1.494 -12.656 1 80.38 24 TRP B O 1
ATOM 872 N N . VAL B 1 25 ? -0.473 -0.35 -11.469 1 74.44 25 VAL B N 1
ATOM 873 C CA . VAL B 1 25 ? -0.286 0.803 -12.344 1 74.44 25 VAL B CA 1
ATOM 874 C C . VAL B 1 25 ? 0.636 1.817 -11.672 1 74.44 25 VAL B C 1
ATOM 876 O O . VAL B 1 25 ? 0.481 2.115 -10.484 1 74.44 25 VAL B O 1
ATOM 879 N N . ASP B 1 26 ? 1.667 2.279 -12.406 1 73.88 26 ASP B N 1
ATOM 880 C CA . ASP B 1 26 ? 2.555 3.363 -12 1 73.88 26 ASP B CA 1
ATOM 881 C C . ASP B 1 26 ? 3.357 2.979 -10.758 1 73.88 26 ASP B C 1
ATOM 883 O O . ASP B 1 26 ? 3.598 3.812 -9.883 1 73.88 26 ASP B O 1
ATOM 887 N N . THR B 1 27 ? 3.732 1.775 -10.57 1 78.75 27 THR B N 1
ATOM 888 C CA . THR B 1 27 ? 4.504 1.304 -9.43 1 78.75 27 THR B CA 1
ATOM 889 C C . THR B 1 27 ? 5.754 0.562 -9.891 1 78.75 27 THR B C 1
ATOM 891 O O . THR B 1 27 ? 6.113 -0.471 -9.32 1 78.75 27 THR B O 1
ATOM 894 N N . ARG B 1 28 ? 6.473 1.087 -10.859 1 78.5 28 ARG B N 1
ATOM 895 C CA . ARG B 1 28 ? 7.574 0.385 -11.508 1 78.5 28 ARG B CA 1
ATOM 896 C C . ARG B 1 28 ? 8.828 0.409 -10.641 1 78.5 28 ARG B C 1
ATOM 898 O O . ARG B 1 28 ? 9.766 -0.352 -10.883 1 78.5 28 ARG B O 1
ATOM 905 N N . HIS B 1 29 ? 8.844 1.194 -9.609 1 87.62 29 HIS B N 1
ATOM 906 C CA . HIS B 1 29 ? 10.07 1.336 -8.82 1 87.62 29 HIS B CA 1
ATOM 907 C C . HIS B 1 29 ? 9.984 0.544 -7.523 1 87.62 29 HIS B C 1
ATOM 909 O O . HIS B 1 29 ? 10.859 0.657 -6.664 1 87.62 29 HIS B O 1
ATOM 915 N N . LEU B 1 30 ? 9.039 -0.268 -7.414 1 91.12 30 LEU B N 1
ATOM 916 C CA . LEU B 1 30 ? 8.844 -1.028 -6.184 1 91.12 30 LEU B CA 1
ATOM 917 C C . LEU B 1 30 ? 9.977 -2.027 -5.984 1 91.12 30 LEU B C 1
ATOM 919 O O . LEU B 1 30 ? 10.414 -2.684 -6.934 1 91.12 30 LEU B O 1
ATOM 923 N N . GLN B 1 31 ? 10.414 -2.047 -4.809 1 93.25 31 GLN B N 1
ATOM 924 C CA . GLN B 1 31 ? 11.469 -2.99 -4.449 1 93.25 31 GLN B CA 1
ATOM 925 C C . GLN B 1 31 ? 10.922 -4.121 -3.58 1 93.25 31 GLN B C 1
ATOM 927 O O . GLN B 1 31 ? 11.469 -5.227 -3.582 1 93.25 31 GLN B O 1
ATOM 932 N N . SER B 1 32 ? 9.883 -3.797 -2.889 1 95.19 32 SER B N 1
ATOM 933 C CA . SER B 1 32 ? 9.281 -4.781 -1.998 1 95.19 32 SER B CA 1
ATOM 934 C C . SER B 1 32 ? 7.758 -4.688 -2.023 1 95.19 32 SER B C 1
ATOM 936 O O . SER B 1 32 ? 7.195 -3.588 -2.023 1 95.19 32 SER B O 1
ATOM 938 N N . ILE B 1 33 ? 7.121 -5.836 -2.092 1 94.25 33 ILE B N 1
ATOM 939 C CA . ILE B 1 33 ? 5.664 -5.918 -2.053 1 94.25 33 ILE B CA 1
ATOM 940 C C . ILE B 1 33 ? 5.234 -6.973 -1.036 1 94.25 33 ILE B C 1
ATOM 942 O O . ILE B 1 33 ? 5.77 -8.086 -1.019 1 94.25 33 ILE B O 1
ATOM 946 N N . ASP B 1 34 ? 4.383 -6.52 -0.158 1 96.44 34 ASP B N 1
ATOM 947 C CA . ASP B 1 34 ? 3.781 -7.48 0.764 1 96.44 34 ASP B CA 1
ATOM 948 C C . ASP B 1 34 ? 2.283 -7.625 0.508 1 96.44 34 ASP B C 1
ATOM 950 O O . ASP B 1 34 ? 1.51 -6.699 0.772 1 96.44 34 ASP B O 1
ATOM 954 N N . ILE B 1 35 ? 1.888 -8.75 0.007 1 94.94 35 ILE B N 1
ATOM 955 C CA . ILE B 1 35 ? 0.482 -9.055 -0.235 1 94.94 35 ILE B CA 1
ATOM 956 C C . ILE B 1 35 ? 0.088 -10.32 0.527 1 94.94 35 ILE B C 1
ATOM 958 O O . ILE B 1 35 ? -0.731 -11.109 0.051 1 94.94 35 ILE B O 1
ATOM 962 N N . GLY B 1 36 ? 0.754 -10.453 1.632 1 95.19 36 GLY B N 1
ATOM 963 C CA . GLY B 1 36 ? 0.398 -11.57 2.5 1 95.19 36 GLY B CA 1
ATOM 964 C C . GLY B 1 36 ? -0.947 -11.391 3.176 1 95.19 36 GLY B C 1
ATOM 965 O O . GLY B 1 36 ? -1.525 -10.305 3.145 1 95.19 36 GLY B O 1
ATOM 966 N N . GLU B 1 37 ? -1.494 -12.516 3.777 1 96.31 37 GLU B N 1
ATOM 967 C CA . GLU B 1 37 ? -2.734 -12.492 4.547 1 96.31 37 GLU B CA 1
ATOM 968 C C . GLU B 1 37 ? -3.904 -12.008 3.695 1 96.31 37 GLU B C 1
ATOM 970 O O . GLU B 1 37 ? -4.648 -11.117 4.109 1 96.31 37 GLU B O 1
ATOM 975 N N . ASN B 1 38 ? -3.998 -12.531 2.525 1 96.38 38 ASN B N 1
ATOM 976 C CA . ASN B 1 38 ? -5.121 -12.328 1.616 1 96.38 38 ASN B CA 1
ATOM 977 C C . ASN B 1 38 ? -5.758 -13.648 1.207 1 96.38 38 ASN B C 1
ATOM 979 O O . ASN B 1 38 ? -5.629 -14.648 1.914 1 96.38 38 ASN B O 1
ATOM 983 N N . LEU B 1 39 ? -6.574 -13.648 0.174 1 95.19 39 LEU B N 1
ATOM 984 C CA . LEU B 1 39 ? -7.246 -14.852 -0.31 1 95.19 39 LEU B CA 1
ATOM 985 C C . LEU B 1 39 ? -6.844 -15.156 -1.749 1 95.19 39 LEU B C 1
ATOM 987 O O . LEU B 1 39 ? -7.684 -15.547 -2.562 1 95.19 39 LEU B O 1
ATOM 991 N N . ILE B 1 40 ? -5.605 -14.914 -2.109 1 93.81 40 ILE B N 1
ATOM 992 C CA . ILE B 1 40 ? -5.133 -15.039 -3.484 1 93.81 40 ILE B CA 1
ATOM 993 C C . ILE B 1 40 ? -5.121 -16.516 -3.898 1 93.81 40 ILE B C 1
ATOM 995 O O . ILE B 1 40 ? -4.52 -17.344 -3.223 1 93.81 40 ILE B O 1
ATOM 999 N N . SER B 1 41 ? -5.785 -16.766 -4.922 1 93.06 41 SER B N 1
ATOM 1000 C CA . SER B 1 41 ? -5.836 -18.141 -5.434 1 93.06 41 SER B CA 1
ATOM 1001 C C . SER B 1 41 ? -5.25 -18.219 -6.84 1 93.06 41 SER B C 1
ATOM 1003 O O . SER B 1 41 ? -4.969 -19.312 -7.336 1 93.06 41 SER B O 1
ATOM 1005 N N . SER B 1 42 ? -5.066 -17.078 -7.438 1 90.38 42 SER B N 1
ATOM 1006 C CA . SER B 1 42 ? -4.527 -17.062 -8.789 1 90.38 42 SER B CA 1
ATOM 1007 C C . SER B 1 42 ? -3.658 -15.836 -9.023 1 90.38 42 SER B C 1
ATOM 1009 O O . SER B 1 42 ? -4.008 -14.727 -8.602 1 90.38 42 SER B O 1
ATOM 1011 N N . ILE B 1 43 ? -2.559 -16.078 -9.711 1 90.69 43 ILE B N 1
ATOM 1012 C CA . ILE B 1 43 ? -1.632 -15.023 -10.086 1 90.69 43 ILE B CA 1
ATOM 1013 C C . ILE B 1 43 ? -1.388 -15.055 -11.594 1 90.69 43 ILE B C 1
ATOM 1015 O O . ILE B 1 43 ? -0.954 -16.078 -12.133 1 90.69 43 ILE B O 1
ATOM 1019 N N . ALA B 1 44 ? -1.687 -13.969 -12.203 1 88.94 44 ALA B N 1
ATOM 1020 C CA . ALA B 1 44 ? -1.44 -13.883 -13.641 1 88.94 44 ALA B CA 1
ATOM 1021 C C . ALA B 1 44 ? 0.042 -14.062 -13.953 1 88.94 44 ALA B C 1
ATOM 1023 O O . ALA B 1 44 ? 0.903 -13.633 -13.188 1 88.94 44 ALA B O 1
ATOM 1024 N N . ARG B 1 45 ? 0.392 -14.594 -15.078 1 85.06 45 ARG B N 1
ATOM 1025 C CA . ARG B 1 45 ? 1.758 -14.883 -15.5 1 85.06 45 ARG B CA 1
ATOM 1026 C C . ARG B 1 45 ? 2.598 -13.617 -15.555 1 85.06 45 ARG B C 1
ATOM 1028 O O . ARG B 1 45 ? 3.785 -13.633 -15.227 1 85.06 45 ARG B O 1
ATOM 1035 N N . ASN B 1 46 ? 1.919 -12.484 -15.82 1 86.5 46 ASN B N 1
ATOM 1036 C CA . ASN B 1 46 ? 2.662 -11.242 -15.984 1 86.5 46 ASN B CA 1
ATOM 1037 C C . ASN B 1 46 ? 2.322 -10.234 -14.891 1 86.5 46 ASN B C 1
ATOM 1039 O O . ASN B 1 46 ? 2.527 -9.031 -15.055 1 86.5 46 ASN B O 1
ATOM 1043 N N . ALA B 1 47 ? 1.906 -10.781 -13.781 1 86.69 47 ALA B N 1
ATOM 1044 C CA . ALA B 1 47 ? 1.449 -9.898 -12.711 1 86.69 47 ALA B CA 1
ATOM 1045 C C . ALA B 1 47 ? 2.596 -9.047 -12.172 1 86.69 47 ALA B C 1
ATOM 1047 O O . ALA B 1 47 ? 2.379 -7.926 -11.711 1 86.69 47 ALA B O 1
ATOM 1048 N N . PHE B 1 48 ? 3.84 -9.602 -12.289 1 87.81 48 PHE B N 1
ATOM 1049 C CA . PHE B 1 48 ? 4.977 -8.883 -11.734 1 87.81 48 PHE B CA 1
ATOM 1050 C C . PHE B 1 48 ? 6.012 -8.594 -12.812 1 87.81 48 PHE B C 1
ATOM 1052 O O . PHE B 1 48 ? 7.176 -8.32 -12.508 1 87.81 48 PHE B O 1
ATOM 1059 N N . SER B 1 49 ? 5.637 -8.648 -14.023 1 83.56 49 SER B N 1
ATOM 1060 C CA . SER B 1 49 ? 6.566 -8.57 -15.141 1 83.56 49 SER B CA 1
ATOM 1061 C C . SER B 1 49 ? 7.145 -7.168 -15.289 1 83.56 49 SER B C 1
ATOM 1063 O O . SER B 1 49 ? 8.258 -6.996 -15.797 1 83.56 49 SER B O 1
ATOM 1065 N N . ASN B 1 50 ? 6.477 -6.191 -14.773 1 80.69 50 ASN B N 1
ATOM 1066 C CA . ASN B 1 50 ? 6.922 -4.816 -14.992 1 80.69 50 ASN B CA 1
ATOM 1067 C C . ASN B 1 50 ? 7.703 -4.285 -13.797 1 80.69 50 ASN B C 1
ATOM 1069 O O . ASN B 1 50 ? 8.031 -3.1 -13.742 1 80.69 50 ASN B O 1
ATOM 1073 N N . PHE B 1 51 ? 8.023 -5.164 -12.898 1 84.94 51 PHE B N 1
ATOM 1074 C CA . PHE B 1 51 ? 8.758 -4.738 -11.711 1 84.94 51 PHE B CA 1
ATOM 1075 C C . PHE B 1 51 ? 10.227 -5.129 -11.82 1 84.94 51 PHE B C 1
ATOM 1077 O O . PHE B 1 51 ? 10.633 -6.191 -11.336 1 84.94 51 PHE B O 1
ATOM 1084 N N . ASN B 1 52 ? 10.938 -4.223 -12.367 1 83.19 52 ASN B N 1
ATOM 1085 C CA . ASN B 1 52 ? 12.344 -4.504 -12.625 1 83.19 52 ASN B CA 1
ATOM 1086 C C . ASN B 1 52 ? 13.18 -4.406 -11.352 1 83.19 52 ASN B C 1
ATOM 1088 O O . ASN B 1 52 ? 14.25 -5.008 -11.266 1 83.19 52 ASN B O 1
ATOM 1092 N N . ASN B 1 53 ? 12.672 -3.717 -10.383 1 88.06 53 ASN B N 1
ATOM 1093 C CA . ASN B 1 53 ? 13.461 -3.484 -9.172 1 88.06 53 ASN B CA 1
ATOM 1094 C C . ASN B 1 53 ? 12.93 -4.297 -7.996 1 88.06 53 ASN B C 1
ATOM 1096 O O . ASN B 1 53 ? 13.438 -4.176 -6.879 1 88.06 53 ASN B O 1
ATOM 1100 N N . LEU B 1 54 ? 11.961 -5.105 -8.25 1 90 54 LEU B N 1
ATOM 1101 C CA . LEU B 1 54 ? 11.352 -5.871 -7.168 1 90 54 LEU B CA 1
ATOM 1102 C C . LEU B 1 54 ? 12.312 -6.934 -6.648 1 90 54 LEU B C 1
ATOM 1104 O O . LEU B 1 54 ? 12.781 -7.777 -7.41 1 90 54 LEU B O 1
ATOM 1108 N N . SER B 1 55 ? 12.523 -6.887 -5.375 1 93 55 SER B N 1
ATOM 1109 C CA . SER B 1 55 ? 13.484 -7.82 -4.793 1 93 55 SER B CA 1
ATOM 1110 C C . SER B 1 55 ? 12.82 -8.719 -3.756 1 93 55 SER B C 1
ATOM 1112 O O . SER B 1 55 ? 13.297 -9.828 -3.492 1 93 55 SER B O 1
ATOM 1114 N N . LEU B 1 56 ? 11.789 -8.242 -3.189 1 94.69 56 LEU B N 1
ATOM 1115 C CA . LEU B 1 56 ? 11.109 -9.008 -2.148 1 94.69 56 LEU B CA 1
ATOM 1116 C C . LEU B 1 56 ? 9.602 -9.016 -2.371 1 94.69 56 LEU B C 1
ATOM 1118 O O . LEU B 1 56 ? 9 -7.961 -2.607 1 94.69 56 LEU B O 1
ATOM 1122 N N . LEU B 1 57 ? 9.062 -10.258 -2.408 1 93.31 57 LEU B N 1
ATOM 1123 C CA . LEU B 1 57 ? 7.617 -10.43 -2.539 1 93.31 57 LEU B CA 1
ATOM 1124 C C . LEU B 1 57 ? 7.086 -11.391 -1.479 1 93.31 57 LEU B C 1
ATOM 1126 O O . LEU B 1 57 ? 7.539 -12.531 -1.39 1 93.31 57 LEU B O 1
ATOM 1130 N N . SER B 1 58 ? 6.23 -10.867 -0.669 1 95.12 58 SER B N 1
ATOM 1131 C CA . SER B 1 58 ? 5.621 -11.719 0.343 1 95.12 58 SER B CA 1
ATOM 1132 C C . SER B 1 58 ? 4.223 -12.156 -0.073 1 95.12 58 SER B C 1
ATOM 1134 O O . SER B 1 58 ? 3.363 -11.32 -0.363 1 95.12 58 SER B O 1
ATOM 1136 N N . LEU B 1 59 ? 3.951 -13.461 -0.104 1 93.19 59 LEU B N 1
ATOM 1137 C CA . LEU B 1 59 ? 2.668 -14.062 -0.452 1 93.19 59 LEU B CA 1
ATOM 1138 C C . LEU B 1 59 ? 2.189 -14.992 0.652 1 93.19 59 LEU B C 1
ATOM 1140 O O . LEU B 1 59 ? 1.318 -15.836 0.424 1 93.19 59 LEU B O 1
ATOM 1144 N N . ARG B 1 60 ? 2.656 -14.758 1.756 1 92.5 60 ARG B N 1
ATOM 1145 C CA . ARG B 1 60 ? 2.377 -15.672 2.857 1 92.5 60 ARG B CA 1
ATOM 1146 C C . ARG B 1 60 ? 0.905 -15.617 3.254 1 92.5 60 ARG B C 1
ATOM 1148 O O . ARG B 1 60 ? 0.268 -14.57 3.158 1 92.5 60 ARG B O 1
ATOM 1155 N N . SER B 1 61 ? 0.34 -16.812 3.705 1 94.62 61 SER B N 1
ATOM 1156 C CA . SER B 1 61 ? -1.017 -16.891 4.238 1 94.62 61 SER B CA 1
ATOM 1157 C C . SER B 1 61 ? -2.049 -16.547 3.172 1 94.62 61 SER B C 1
ATOM 1159 O O . SER B 1 61 ? -2.93 -15.711 3.398 1 94.62 61 SER B O 1
ATOM 1161 N N . ASN B 1 62 ? -1.885 -17.125 2.021 1 95.06 62 ASN B N 1
ATOM 1162 C CA . ASN B 1 62 ? -2.857 -17.062 0.937 1 95.06 62 ASN B CA 1
ATOM 1163 C C . ASN B 1 62 ? -3.357 -18.438 0.544 1 95.06 62 ASN B C 1
ATOM 1165 O O . ASN B 1 62 ? -3.055 -19.438 1.219 1 95.06 62 ASN B O 1
ATOM 1169 N N . SER B 1 63 ? -4.277 -18.422 -0.398 1 92.69 63 SER B N 1
ATOM 1170 C CA . SER B 1 63 ? -4.863 -19.672 -0.848 1 92.69 63 SER B CA 1
ATOM 1171 C C . SER B 1 63 ? -4.211 -20.156 -2.139 1 92.69 63 SER B C 1
ATOM 1173 O O . SER B 1 63 ? -4.895 -20.641 -3.043 1 92.69 63 SER B O 1
ATOM 1175 N N . ILE B 1 64 ? -2.916 -19.969 -2.316 1 85.94 64 ILE B N 1
ATOM 1176 C CA . ILE B 1 64 ? -2.205 -20.328 -3.537 1 85.94 64 ILE B CA 1
ATOM 1177 C C . ILE B 1 64 ? -1.751 -21.781 -3.451 1 85.94 64 ILE B C 1
ATOM 1179 O O . ILE B 1 64 ? -1.054 -22.172 -2.51 1 85.94 64 ILE B O 1
ATOM 1183 N N . GLU B 1 65 ? -2.252 -22.609 -4.301 1 79.56 65 GLU B N 1
ATOM 1184 C CA . GLU B 1 65 ? -1.866 -24.016 -4.32 1 79.56 65 GLU B CA 1
ATOM 1185 C C . GLU B 1 65 ? -0.557 -24.219 -5.078 1 79.56 65 GLU B C 1
ATOM 1187 O O . GLU B 1 65 ? 0.288 -25.016 -4.664 1 79.56 65 GLU B O 1
ATOM 1192 N N . GLU B 1 66 ? -0.425 -23.609 -6.215 1 76 66 GLU B N 1
ATOM 1193 C CA . GLU B 1 66 ? 0.797 -23.703 -7.004 1 76 66 GLU B CA 1
ATOM 1194 C C . GLU B 1 66 ? 1.19 -22.359 -7.598 1 76 66 GLU B C 1
ATOM 1196 O O . GLU B 1 66 ? 0.333 -21.609 -8.062 1 76 66 GLU B O 1
ATOM 1201 N N . LEU B 1 67 ? 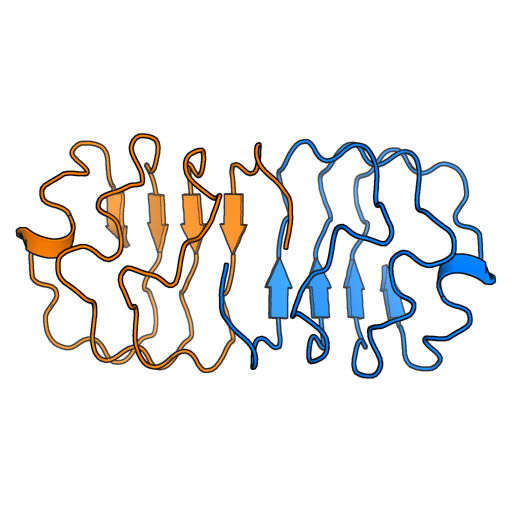2.406 -22.078 -7.305 1 75 67 LEU B N 1
ATOM 1202 C CA . LEU B 1 67 ? 2.959 -20.875 -7.91 1 75 67 LEU B CA 1
ATOM 1203 C C . LEU B 1 67 ? 3.832 -21.219 -9.117 1 75 67 LEU B C 1
ATOM 1205 O O . LEU B 1 67 ? 4.797 -21.984 -8.984 1 75 67 LEU B O 1
ATOM 1209 N N . ASP B 1 68 ? 3.277 -20.875 -10.258 1 75.44 68 ASP B N 1
ATOM 1210 C CA . ASP B 1 68 ? 4.09 -21.109 -11.445 1 75.44 68 ASP B CA 1
ATOM 1211 C C . ASP B 1 68 ? 5.328 -20.219 -11.453 1 75.44 68 ASP B C 1
ATOM 1213 O O . ASP B 1 68 ? 5.223 -19 -11.281 1 75.44 68 ASP B O 1
ATOM 1217 N N . VAL B 1 69 ? 6.434 -20.781 -11.586 1 70.44 69 VAL B N 1
ATOM 1218 C CA . VAL B 1 69 ? 7.719 -20.078 -11.586 1 70.44 69 VAL B CA 1
ATOM 1219 C C . VAL B 1 69 ? 7.754 -19.062 -12.719 1 70.44 69 VAL B C 1
ATOM 1221 O O . VAL B 1 69 ? 8.453 -18.047 -12.625 1 70.44 69 VAL B O 1
ATOM 1224 N N . ASP B 1 70 ? 6.82 -19.297 -13.688 1 77.81 70 ASP B N 1
ATOM 1225 C CA . ASP B 1 70 ?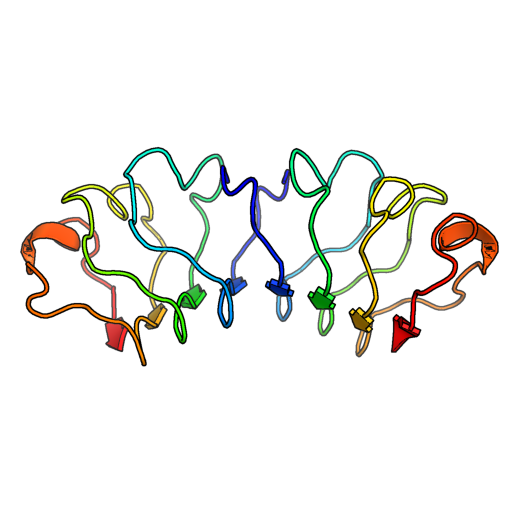 6.812 -18.406 -14.852 1 77.81 70 ASP B CA 1
ATOM 1226 C C . ASP B 1 70 ? 6.285 -17.031 -14.484 1 77.81 70 ASP B C 1
ATOM 1228 O O . ASP B 1 70 ? 6.492 -16.062 -15.227 1 77.81 70 ASP B O 1
ATOM 1232 N N . VAL B 1 71 ? 5.684 -16.984 -13.312 1 79.44 71 VAL B N 1
ATOM 1233 C CA . VAL B 1 71 ? 5.129 -15.711 -12.852 1 79.44 71 VAL B CA 1
ATOM 1234 C C . VAL B 1 71 ? 6.262 -14.734 -12.547 1 79.44 71 VAL B C 1
ATOM 1236 O O . VAL B 1 71 ? 6.082 -13.516 -12.656 1 79.44 71 VAL B O 1
ATOM 1239 N N . PHE B 1 72 ? 7.484 -15.273 -12.312 1 80 72 PHE B N 1
ATOM 1240 C CA . PHE B 1 72 ? 8.602 -14.43 -11.922 1 80 72 PHE B CA 1
ATOM 1241 C C . PHE B 1 72 ? 9.711 -14.477 -12.961 1 80 72 PHE B C 1
ATOM 1243 O O . PHE B 1 72 ? 10.867 -14.164 -12.664 1 80 72 PHE B O 1
ATOM 1250 N N . GLN B 1 73 ? 9.391 -14.898 -14.094 1 76.81 73 GLN B N 1
ATOM 1251 C CA . GLN B 1 73 ? 10.391 -15.164 -15.125 1 76.81 73 GLN B CA 1
ATOM 1252 C C . GLN B 1 73 ? 11.195 -13.906 -15.438 1 76.81 73 GLN B C 1
ATOM 1254 O O . GLN B 1 73 ? 12.398 -13.984 -15.711 1 76.81 73 GLN B O 1
ATOM 1259 N N . ASN B 1 74 ? 10.586 -12.766 -15.32 1 75.94 74 ASN B N 1
ATOM 1260 C CA . ASN B 1 74 ? 11.273 -11.531 -15.672 1 75.94 74 ASN B CA 1
ATOM 1261 C C . ASN B 1 74 ? 11.859 -10.852 -14.438 1 75.94 74 ASN B C 1
ATOM 1263 O O . ASN B 1 74 ? 12.453 -9.773 -14.547 1 75.94 74 ASN B O 1
ATOM 1267 N N . ASN B 1 75 ? 11.625 -11.469 -13.375 1 76.69 75 ASN B N 1
ATOM 1268 C CA . ASN B 1 75 ? 12.125 -10.906 -12.125 1 76.69 75 ASN B CA 1
ATOM 1269 C C . ASN B 1 75 ? 13.242 -11.766 -11.539 1 76.69 75 ASN B C 1
ATOM 1271 O O . ASN B 1 75 ? 13 -12.57 -10.633 1 76.69 75 ASN B O 1
ATOM 1275 N N . THR B 1 76 ? 14.391 -11.57 -12.008 1 71.94 76 THR B N 1
ATOM 1276 C CA . THR B 1 76 ? 15.523 -12.445 -11.703 1 71.94 76 THR B CA 1
ATOM 1277 C C . THR B 1 76 ? 16.031 -12.195 -10.289 1 71.94 76 THR B C 1
ATOM 1279 O O . THR B 1 76 ? 16.656 -13.07 -9.688 1 71.94 76 THR B O 1
ATOM 1282 N N . ASN B 1 77 ? 15.812 -11.125 -9.695 1 79.31 77 ASN B N 1
ATOM 1283 C CA . ASN B 1 77 ? 16.312 -10.797 -8.367 1 79.31 77 ASN B CA 1
ATOM 1284 C C . ASN B 1 77 ? 15.227 -10.914 -7.305 1 79.31 77 ASN B C 1
ATOM 1286 O O . ASN B 1 77 ? 15.406 -10.469 -6.172 1 79.31 77 ASN B O 1
ATOM 1290 N N . LEU B 1 78 ? 14.273 -11.602 -7.676 1 82.88 78 LEU B N 1
ATOM 1291 C CA . LEU B 1 78 ? 13.109 -11.641 -6.801 1 82.88 78 LEU B CA 1
ATOM 1292 C C . LEU B 1 78 ? 13.203 -12.789 -5.809 1 82.88 78 LEU B C 1
ATOM 1294 O O . LEU B 1 78 ? 13.57 -13.906 -6.184 1 82.88 78 LEU B O 1
ATOM 1298 N N . THR B 1 79 ? 13.102 -12.43 -4.523 1 86.06 79 THR B N 1
ATOM 1299 C CA . THR B 1 79 ? 12.867 -13.406 -3.461 1 86.06 79 THR B CA 1
ATOM 1300 C C . THR B 1 79 ? 11.406 -13.398 -3.029 1 86.06 79 THR B C 1
ATOM 1302 O O . THR B 1 79 ? 10.852 -12.344 -2.719 1 86.06 79 THR B O 1
ATOM 1305 N N . TYR B 1 80 ? 10.836 -14.547 -3.219 1 81.88 80 TYR B N 1
ATOM 1306 C CA . TYR B 1 80 ? 9.445 -14.609 -2.793 1 81.88 80 TYR B CA 1
ATOM 1307 C C . TYR B 1 80 ? 9.281 -15.547 -1.6 1 81.88 80 TYR B C 1
ATOM 1309 O O . TYR B 1 80 ? 9.977 -16.562 -1.499 1 81.88 80 TYR B O 1
ATOM 1317 N N . LEU B 1 81 ? 8.359 -15.086 -0.626 1 77.12 81 LEU B N 1
ATOM 1318 C CA . LEU B 1 81 ? 8.133 -15.812 0.618 1 77.12 81 LEU B CA 1
ATOM 1319 C C . LEU B 1 81 ? 6.672 -16.219 0.753 1 77.12 81 LEU B C 1
ATOM 1321 O O . LEU B 1 81 ? 5.785 -15.539 0.224 1 77.12 81 LEU B O 1
#

pLDDT: mean 86.78, std 7.51, range [70.44, 96.44]

Nearest PDB structures (foldseek):
  2id5-assembly1_B  TM=9.407E-01  e=1.070E-04  Homo sapiens
  3zyn-assembly1_A  TM=9.249E-01  e=1.153E-03  Mus musculus
  5o0o-assembly1_A  TM=9.274E-01  e=8.073E-04  Mus musculus
  4p8s-assembly1_A  TM=9.306E-01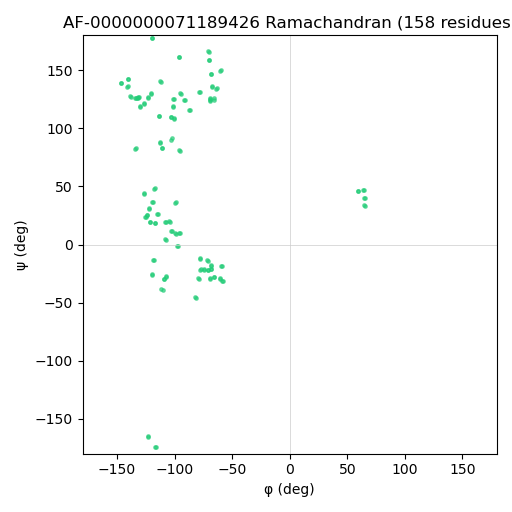  e=2.090E-03  Rattus norvegicus
  1ozn-assembly1_A  TM=9.279E-01  e=1.855E-03  Homo sapiens

Organism: Exaiptasia diaphana (NCBI:txid2652724)

Radius of gyration: 16.15 Å; Cα contacts (8 Å, |Δi|>4): 396; chains: 2; bounding box: 31×45×32 Å

Solvent-accessible surface area (backbone atoms only — not comparable to full-atom values): 8227 Å² total; per-residue (Å²): 65,70,52,69,77,38,31,34,43,35,43,38,65,34,83,47,45,62,41,48,52,76,32,65,42,71,51,48,48,23,29,33,39,29,51,20,42,29,47,31,56,46,69,38,57,51,38,49,52,69,27,78,49,31,35,38,36,35,51,42,67,43,56,61,85,73,80,64,69,63,31,43,64,67,26,82,65,48,44,75,79,63,70,51,69,78,40,33,34,43,34,45,39,65,34,82,48,43,62,42,48,51,76,32,68,41,71,50,50,48,24,29,32,39,31,51,20,43,28,48,30,56,47,70,37,58,52,39,47,51,70,25,77,51,30,36,37,37,34,51,41,67,43,54,59,84,73,79,64,69,64,32,44,66,68,26,83,64,50,44,75,80

Foldseek 3Di:
DDDLQEAEEEDAPDADAEQDQPPDPNPQNYQEYHHAHYAHAYYDLNSCQSRANHQEYEHHHYNHPDDDPSSCVNPPNHDYD/DDDLQEAEEEDAPDADAEQDLPPDPNPQNYQEYHHAHYAHAYYDLNSCQSRANHQEYEHHHYNHPDDDPSSCVNPPNHDYD

Secondary structure (DSSP, 8-state):
---TT--EEE--SS---EE-GGG--S-TT-SEEE--SS---EE-TTTTTT-TT--EEE--SS--S---GGGGTT-TT-EE-/---TT--EEE--SS---EE-GGG--S-TT--EEE--SS---EE-TTTTTT-TT--EEE--SS--S---GGGGTT-TT-EE-

InterPro domains:
  IPR001611 Leucine-rich repeat [PF13855] (28-81)
  IPR003591 Leucine-rich repeat, typical subtype [SM00369] (3-26)
  IPR003591 Leucine-rich repeat, typical subtype [SM00369] (27-50)
  IPR003591 Leucine-rich repeat, typical subtype [SM00369] (51-74)
  IPR032675 Leucine-rich repeat domain superfamily [G3DSA:3.80.10.10] (1-81)
  IPR050328 Multifunctional Developmental and Immune Receptor [PTHR24373] (2-81)

Sequence (162 aa):
MNLPSLKVLRLNRNYIKKLEEDMWVDTRHLQSIDIGENLISSIARNAFSNFNNLSLLSLRSNSIEELDVDVFQNNTNLTYLMNLPSLKVLRLNRNYIKKLEEDMWVDTRHLQSIDIGENLISSIARNAFSNFNNLSLLSLRSNSIEELDVDVFQNNTNLTYL